Protein 2M1F (pdb70)

Radius of gyration: 8.05 Å; Cα contacts (8 Å, |Δi|>4): 0; chains: 1; bounding box: 5×21×10 Å

Secondary structure (DSSP, 8-state):
-----

Foldseek 3Di:
DPDPD

Solvent-accessible surface area: 1584 Å² total

Structure (mmCIF, N/CA/C/O backbone):
data_2M1F
#
_entry.id   2M1F
#
loop_
_atom_site.group_PDB
_atom_site.id
_atom_site.type_symbol
_atom_site.label_atom_id
_atom_site.label_alt_id
_atom_site.label_comp_id
_atom_site.label_asym_id
_atom_site.label_entity_id
_atom_site.label_seq_id
_atom_site.pdbx_PDB_ins_code
_atom_site.Cartn_x
_atom_site.Cartn_y
_atom_site.Cartn_z
_atom_site.occupancy
_atom_site.B_iso_or_equiv
_atom_site.auth_seq_id
_atom_site.auth_comp_id
_atom_site.auth_asym_id
_atom_site.auth_atom_id
_atom_site.pdbx_PDB_model_num
ATOM 7 N N . PHE A 1 2 ? 0.680 0.429 -3.180 1.00 24.32 2 PHE A N 1
ATOM 8 C CA . PHE A 1 2 ? 0.059 1.244 -4.217 1.00 1.32 2 PHE A CA 1
ATOM 9 C C . PHE A 1 2 ? -0.896 2.265 -3.606 1.00 14.30 2 PHE A C 1
ATOM 10 O O . PHE A 1 2 ? -0.772 3.467 -3.843 1.00 31.53 2 PHE A O 1
ATOM 82 N N . GLY A 1 7 ? -0.777 8.636 -1.571 1.00 45.13 7 GLY A N 1
ATOM 83 C CA . GLY A 1 7 ? -0.466 9.761 -0.709 1.00 14.22 7 GLY A CA 1
ATOM 84 C C . GLY A 1 7 ? 0.482 10.748 -1.361 1.00 31.40 7 GLY A C 1
ATOM 85 O O . GLY A 1 7 ? 0.383 11.955 -1.139 1.00 3.15 7 GLY A O 1
ATOM 89 N N . LEU A 1 8 ? 1.404 10.234 -2.167 1.00 45.21 8 LEU A N 1
ATOM 90 C CA . LEU A 1 8 ? 2.377 11.078 -2.853 1.00 14.40 8 LEU A CA 1
ATOM 91 C C . LEU A 1 8 ? 1.730 11.812 -4.024 1.00 5.23 8 LEU A C 1
ATOM 92 O O . LEU A 1 8 ? 2.188 12.881 -4.428 1.00 33.13 8 LEU A O 1
ATOM 149 N N . GLN A 1 12 ? -0.040 16.360 -5.608 1.00 31.24 12 GLN A N 1
ATOM 150 C CA . GLN A 1 12 ? -0.101 16.710 -7.022 1.00 33.42 12 GLN A CA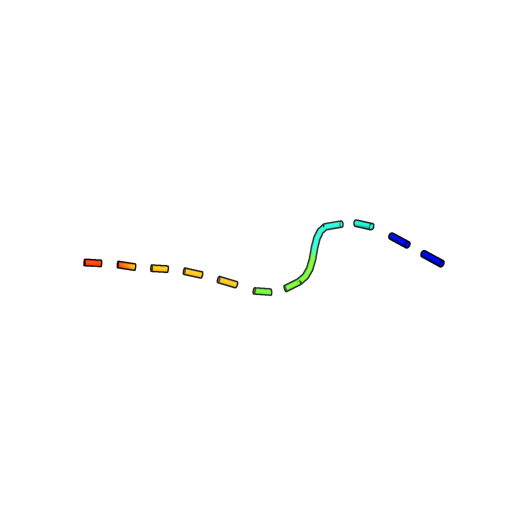 1
ATOM 151 C C . GLN A 1 12 ? -1.512 17.133 -7.417 1.00 51.02 12 GLN A C 1
ATOM 152 O O . GLN A 1 12 ? -1.715 17.752 -8.461 1.00 71.13 12 GLN A O 1
ATOM 210 N N . PRO A 1 16 ? -1.866 21.511 -9.872 1.00 20.11 16 PRO A N 1
ATOM 211 C CA . PRO A 1 16 ? -2.472 22.234 -10.994 1.00 14.04 16 PRO A CA 1
ATOM 212 C C . PRO A 1 16 ? -3.537 23.226 -10.536 1.00 65.14 16 PRO A C 1
ATOM 213 O O . PRO A 1 16 ? -4.013 24.046 -11.321 1.00 73.13 16 PRO A O 1
ATOM 253 N N . PHE A 1 2 ? 0.678 0.406 -3.113 1.00 2.52 2 PHE A N 2
ATOM 254 C CA . PHE A 1 2 ? 0.066 1.218 -4.159 1.00 22.33 2 PHE A CA 2
ATOM 255 C C . PHE A 1 2 ? -0.895 2.241 -3.561 1.00 5.41 2 PHE A C 2
ATOM 256 O O . PHE A 1 2 ? -0.768 3.442 -3.802 1.00 31.44 2 PHE A O 2
ATOM 328 N N . GLY A 1 7 ? -0.791 8.621 -1.553 1.00 52.25 7 GLY A N 2
ATOM 329 C CA . GLY A 1 7 ? -0.488 9.750 -0.693 1.00 54.24 7 GLY A CA 2
ATOM 330 C C . GLY A 1 7 ? 0.466 10.733 -1.342 1.00 10.34 7 GLY A C 2
ATOM 331 O O . GLY A 1 7 ? 0.366 11.942 -1.126 1.00 31.25 7 GLY A O 2
ATOM 335 N N . LEU A 1 8 ? 1.395 10.216 -2.137 1.00 64.13 8 LEU A N 2
ATOM 336 C CA . LEU A 1 8 ? 2.374 11.057 -2.818 1.00 71.34 8 LEU A CA 2
ATOM 337 C C . LEU A 1 8 ? 1.738 11.785 -3.998 1.00 44.41 8 LEU A C 2
ATOM 338 O O . LEU A 1 8 ? 2.200 12.852 -4.403 1.00 61.45 8 LEU A O 2
ATOM 395 N N . GLN A 1 12 ? -0.014 16.327 -5.618 1.00 0.13 12 GLN A N 2
ATOM 396 C CA . GLN A 1 12 ? -0.063 16.670 -7.034 1.00 3.50 12 GLN A CA 2
ATOM 397 C C . GLN A 1 12 ? -1.470 17.094 -7.443 1.00 65.45 12 GLN A C 2
ATOM 398 O O . GLN A 1 12 ? -1.663 17.708 -8.492 1.00 62.11 12 GLN A O 2
ATOM 456 N N . PRO A 1 16 ? -1.798 21.460 -9.921 1.00 45.43 16 PRO A N 2
ATOM 457 C CA . PRO A 1 16 ? -2.393 22.179 -11.052 1.00 35.15 16 PRO A CA 2
ATOM 458 C C . PRO A 1 16 ? -3.461 23.174 -10.608 1.00 65.13 16 PRO A C 2
ATOM 459 O O . PRO A 1 16 ? -3.931 23.990 -11.402 1.00 21.54 16 PRO A O 2
ATOM 499 N N . PHE A 1 2 ? 0.678 0.388 -3.146 1.00 42.34 2 PHE A N 3
ATOM 500 C CA . PHE A 1 2 ? 0.058 1.202 -4.186 1.00 5.34 2 PHE A CA 3
ATOM 501 C C . PHE A 1 2 ? -0.897 2.225 -3.578 1.00 10.01 2 PHE A C 3
ATOM 502 O O . PHE A 1 2 ? -0.772 3.426 -3.817 1.00 20.31 2 PHE A O 3
ATOM 574 N N . GLY A 1 7 ? -0.775 8.599 -1.555 1.00 0.43 7 GLY A N 3
ATOM 575 C CA . GLY A 1 7 ? -0.465 9.726 -0.694 1.00 32.01 7 GLY A CA 3
ATOM 576 C C . GLY A 1 7 ? 0.484 10.711 -1.347 1.00 24.41 7 GLY A C 3
ATOM 577 O O . GLY A 1 7 ? 0.386 11.919 -1.127 1.00 22.41 7 GLY A O 3
ATOM 581 N N . LEU A 1 8 ? 1.408 10.195 -2.151 1.00 54.11 8 LEU A N 3
ATOM 582 C CA . LEU A 1 8 ? 2.381 11.037 -2.838 1.00 11.55 8 LEU A CA 3
ATOM 583 C C . LEU A 1 8 ? 1.737 11.769 -4.010 1.00 55.44 8 LEU A C 3
ATOM 584 O O . LEU A 1 8 ? 2.195 12.837 -4.416 1.00 31.00 8 LEU A O 3
ATOM 641 N N . GLN A 1 12 ? -0.029 16.315 -5.605 1.00 74.10 12 GLN A N 3
ATOM 642 C CA . GLN A 1 12 ? -0.089 16.662 -7.020 1.00 22.10 12 GLN A CA 3
ATOM 643 C C . GLN A 1 12 ? -1.499 17.086 -7.418 1.00 22.51 12 GLN A C 3
ATOM 644 O O . GLN A 1 12 ? -1.700 17.702 -8.463 1.00 52.54 12 GLN A O 3
ATOM 702 N N . PRO A 1 16 ? -1.847 21.459 -9.881 1.00 70.24 16 PRO A N 3
ATOM 703 C CA . PRO A 1 16 ? -2.452 22.180 -11.005 1.00 44.13 16 PRO A CA 3
ATOM 704 C C . PRO A 1 16 ? -3.516 23.173 -10.551 1.00 41.35 16 PRO A C 3
ATOM 705 O O . PRO A 1 16 ? -3.993 23.991 -11.339 1.00 63.32 16 PRO A O 3
ATOM 745 N N . PHE A 1 2 ? 0.660 0.426 -3.172 1.00 21.41 2 PHE A N 4
ATOM 746 C CA . PHE A 1 2 ? 0.047 1.240 -4.214 1.00 51.43 2 PHE A CA 4
ATOM 747 C C . PHE A 1 2 ? -0.913 2.262 -3.612 1.00 33.12 2 PHE A C 4
ATOM 748 O O . PHE A 1 2 ? -0.787 3.463 -3.849 1.00 34.14 2 PHE A O 4
ATOM 820 N N . GLY A 1 7 ? -0.809 8.634 -1.580 1.00 62.23 7 GLY A N 4
ATOM 821 C CA . GLY A 1 7 ? -0.506 9.760 -0.716 1.00 64.51 7 GLY A CA 4
ATOM 822 C C . GLY A 1 7 ? 0.448 10.746 -1.361 1.00 74.34 7 GLY A C 4
ATOM 823 O O . GLY A 1 7 ? 0.347 11.953 -1.141 1.00 0.45 7 GLY A O 4
ATOM 827 N N . LEU A 1 8 ? 1.377 10.232 -2.160 1.00 75.01 8 LEU A N 4
ATOM 828 C CA . LEU A 1 8 ? 2.354 11.076 -2.839 1.00 32.11 8 LEU A CA 4
ATOM 829 C C . LEU A 1 8 ? 1.717 11.809 -4.015 1.00 73.11 8 LEU A C 4
ATOM 830 O O . LEU A 1 8 ? 2.177 12.877 -4.416 1.00 52.42 8 LEU A O 4
ATOM 887 N N . GLN A 1 12 ? -0.043 16.355 -5.616 1.00 3.03 12 GLN A N 4
ATOM 888 C CA . GLN A 1 12 ? -0.093 16.704 -7.031 1.00 20.14 12 GLN A CA 4
ATOM 889 C C . GLN A 1 12 ? -1.501 17.127 -7.437 1.00 63.43 12 GLN A C 4
ATOM 890 O O . GLN A 1 12 ? -1.696 17.745 -8.483 1.00 63.24 12 GLN A O 4
ATOM 948 N N . PRO A 1 16 ? -1.837 21.503 -9.897 1.00 65.15 16 PRO A N 4
ATOM 949 C CA . PRO A 1 16 ? -2.434 22.225 -11.024 1.00 52.24 16 PRO A CA 4
ATOM 950 C C . PRO A 1 16 ? -3.503 23.217 -10.576 1.00 64.34 16 PRO A C 4
ATOM 951 O O . PRO A 1 16 ? -3.975 24.035 -11.366 1.00 24.00 16 PRO A O 4
ATOM 991 N N . PHE A 1 2 ? 0.700 0.417 -3.139 1.00 2.44 2 PHE A N 5
ATOM 992 C CA . PHE A 1 2 ? 0.070 1.229 -4.173 1.00 12.40 2 PHE A CA 5
ATOM 993 C C . PHE A 1 2 ? -0.881 2.252 -3.558 1.00 3.25 2 PHE A C 5
ATOM 994 O O . PHE A 1 2 ? -0.759 3.453 -3.799 1.00 61.43 2 PHE A O 5
ATOM 1066 N N . GLY A 1 7 ? -0.745 8.630 -1.546 1.00 35.44 7 GLY A N 5
ATOM 1067 C CA . GLY A 1 7 ? -0.429 9.758 -0.690 1.00 25.24 7 GLY A CA 5
ATOM 1068 C C . GLY A 1 7 ? 0.513 10.743 -1.353 1.00 65.54 7 GLY A C 5
ATOM 1069 O O . GLY A 1 7 ? 0.416 11.951 -1.134 1.00 60.33 7 GLY A O 5
ATOM 1073 N N . LEU A 1 8 ? 1.429 10.227 -2.166 1.00 23.13 8 LEU A N 5
ATOM 1074 C CA . LEU A 1 8 ? 2.395 11.069 -2.863 1.00 10.31 8 LEU A CA 5
ATOM 1075 C C . LEU A 1 8 ? 1.738 11.799 -4.031 1.00 22.35 8 LEU A C 5
ATOM 1076 O O . LEU A 1 8 ? 2.191 12.866 -4.442 1.00 44.22 8 LEU A O 5
ATOM 1133 N N . GLN A 1 12 ? -0.048 16.340 -5.614 1.00 73.15 12 GLN A N 5
ATOM 1134 C CA . GLN A 1 12 ? -0.122 16.685 -7.029 1.00 70.33 12 GLN A CA 5
ATOM 1135 C C . GLN A 1 12 ? -1.536 17.106 -7.414 1.00 14.21 12 GLN A C 5
ATOM 1136 O O . GLN A 1 12 ? -1.749 17.721 -8.458 1.00 42.52 12 GLN A O 5
ATOM 1194 N N . PRO A 1 16 ? -1.914 21.476 -9.880 1.00 64.52 16 PRO A N 5
ATOM 1195 C CA . PRO A 1 16 ? -2.530 22.195 -10.999 1.00 71.30 16 PRO A CA 5
ATOM 1196 C C . PRO A 1 16 ? -3.591 23.187 -10.536 1.00 2.51 16 PRO A C 5
ATOM 1197 O O . PRO A 1 16 ? -4.075 24.005 -11.319 1.00 63.24 16 PRO A O 5
ATOM 1237 N N . PHE A 1 2 ? 0.667 0.405 -3.142 1.00 13.14 2 PHE A N 6
ATOM 1238 C CA . PHE A 1 2 ? 0.028 1.220 -4.169 1.00 20.14 2 PHE A CA 6
ATOM 1239 C C . PHE A 1 2 ? -0.911 2.247 -3.542 1.00 62.12 2 PHE A C 6
ATOM 1240 O O . PHE A 1 2 ? -0.787 3.447 -3.786 1.00 24.35 2 PHE A O 6
ATOM 1312 N N . GLY A 1 7 ? -0.724 8.623 -1.531 1.00 42.23 7 GLY A N 6
ATOM 1313 C CA . GLY A 1 7 ? -0.392 9.750 -0.679 1.00 32.12 7 GLY A CA 6
ATOM 1314 C C . GLY A 1 7 ? 0.546 10.731 -1.353 1.00 64.32 7 GLY A C 6
ATOM 1315 O O . GLY A 1 7 ? 0.457 11.939 -1.133 1.00 14.32 7 GLY A O 6
ATOM 1319 N N . LEU A 1 8 ? 1.451 10.211 -2.176 1.00 54.31 8 LEU A N 6
ATOM 1320 C CA . LEU A 1 8 ? 2.412 11.050 -2.884 1.00 73.33 8 LEU A CA 6
ATOM 1321 C C . LEU A 1 8 ? 1.745 11.782 -4.044 1.00 53.11 8 LEU A C 6
ATOM 1322 O O . LEU A 1 8 ? 2.198 12.848 -4.461 1.00 35.13 8 LEU A O 6
ATOM 1379 N N . GLN A 1 12 ? -0.042 16.331 -5.607 1.00 1.11 12 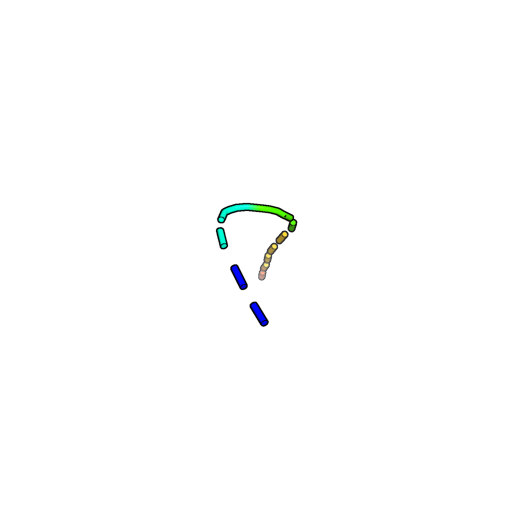GLN A N 6
ATOM 1380 C CA . GLN A 1 12 ? -0.130 16.676 -7.021 1.00 14.52 12 GLN A CA 6
ATOM 1381 C C . GLN A 1 12 ? -1.547 17.103 -7.389 1.00 55.50 12 GLN A C 6
ATOM 1382 O O . GLN A 1 12 ? -1.769 17.720 -8.431 1.00 34.41 12 GLN A O 6
ATOM 1440 N N . PRO A 1 16 ? -1.936 21.475 -9.851 1.00 22.45 16 PRO A N 6
ATOM 1441 C CA . PRO A 1 16 ? -2.562 22.196 -10.962 1.00 51.13 16 PRO A CA 6
ATOM 1442 C C . PRO A 1 16 ? -3.615 23.192 -10.487 1.00 63.04 16 PRO A C 6
ATOM 1443 O O . PRO A 1 16 ? -4.107 24.009 -11.266 1.00 4.21 16 PRO A O 6
ATOM 1483 N N . PHE A 1 2 ? 0.653 0.425 -3.157 1.00 3.25 2 PHE A N 7
ATOM 1484 C CA . PHE A 1 2 ? 0.030 1.242 -4.191 1.00 11.41 2 PHE A CA 7
ATOM 1485 C C . PHE A 1 2 ? -0.919 2.267 -3.576 1.00 40.22 2 PHE A C 7
ATOM 1486 O O . PHE A 1 2 ? -0.792 3.468 -3.814 1.00 62.24 2 PHE A O 7
ATOM 1558 N N . GLY A 1 7 ? -0.766 8.638 -1.545 1.00 4.50 7 GLY A N 7
ATOM 1559 C CA . GLY A 1 7 ? -0.447 9.763 -0.685 1.00 33.14 7 GLY A CA 7
ATOM 1560 C C . GLY A 1 7 ? 0.502 10.745 -1.342 1.00 14.42 7 GLY A C 7
ATOM 1561 O O . GLY A 1 7 ? 0.409 11.953 -1.120 1.00 15.44 7 GLY A O 7
ATOM 1565 N N . LEU A 1 8 ? 1.418 10.228 -2.152 1.00 5.11 8 LEU A N 7
ATOM 1566 C CA . LEU A 1 8 ? 2.391 11.068 -2.843 1.00 15.31 8 LEU A CA 7
ATOM 1567 C C . LEU A 1 8 ? 1.742 11.804 -4.011 1.00 74.21 8 LEU A C 7
ATOM 1568 O O . LEU A 1 8 ? 2.201 12.871 -4.418 1.00 31.52 8 LEU A O 7
ATOM 1625 N N . GLN A 1 12 ? -0.020 16.357 -5.590 1.00 31.15 12 GLN A N 7
ATOM 1626 C CA . GLN A 1 12 ? -0.087 16.706 -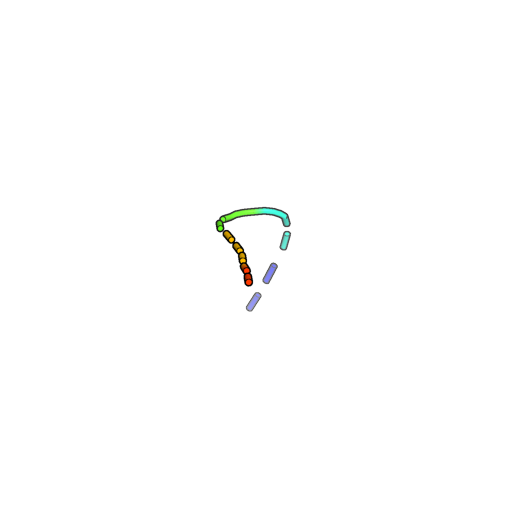7.004 1.00 23.03 12 GLN A CA 7
ATOM 1627 C C . GLN A 1 12 ? -1.498 17.134 -7.393 1.00 2.11 12 GLN A C 7
ATOM 1628 O O . GLN A 1 12 ? -1.704 17.753 -8.436 1.00 65.15 12 GLN A O 7
ATOM 1686 N N . PRO A 1 16 ? -1.848 21.511 -9.849 1.00 42.32 16 PRO A N 7
ATOM 1687 C CA . PRO A 1 16 ? -2.457 22.236 -10.969 1.00 22.52 16 PRO A CA 7
ATOM 1688 C C . PRO A 1 16 ? -3.516 23.231 -10.508 1.00 32.33 16 PRO A C 7
ATOM 1689 O O . PRO A 1 16 ? -3.996 24.050 -11.292 1.00 31.41 16 PRO A O 7
ATOM 1729 N N . PHE A 1 2 ? 0.662 0.361 -3.141 1.00 65.43 2 PHE A N 8
ATOM 1730 C CA . PHE A 1 2 ? 0.053 1.193 -4.172 1.00 32.30 2 PHE A CA 8
ATOM 1731 C C . PHE A 1 2 ? -0.887 2.223 -3.553 1.00 54.14 2 PHE A C 8
ATOM 1732 O O . PHE A 1 2 ? -0.752 3.423 -3.789 1.00 43.32 2 PHE A O 8
ATOM 1804 N N . GLY A 1 7 ? -0.733 8.594 -1.532 1.00 75.45 7 GLY A N 8
ATOM 1805 C CA . GLY A 1 7 ? -0.413 9.719 -0.674 1.00 65.03 7 GLY A CA 8
ATOM 1806 C C . GLY A 1 7 ? 0.530 10.703 -1.337 1.00 42.54 7 GLY A C 8
ATOM 1807 O O . GLY A 1 7 ? 0.436 11.911 -1.115 1.00 13.31 7 GLY A O 8
ATOM 1811 N N . LEU A 1 8 ? 1.443 10.188 -2.153 1.00 3.10 8 LEU A N 8
ATOM 1812 C CA . LEU A 1 8 ? 2.409 11.030 -2.850 1.00 2.30 8 LEU A CA 8
ATOM 1813 C C . LEU A 1 8 ? 1.752 11.764 -4.014 1.00 54.13 8 LEU A C 8
ATOM 1814 O O . LEU A 1 8 ? 2.206 12.832 -4.424 1.00 61.31 8 LEU A O 8
ATOM 1871 N N . GLN A 1 12 ? -0.030 16.313 -5.583 1.00 24.01 12 GLN A N 8
ATOM 1872 C CA . GLN A 1 12 ? -0.106 16.662 -6.997 1.00 24.43 12 GLN A CA 8
ATOM 1873 C C . GLN A 1 12 ? -1.520 17.087 -7.377 1.00 60.43 12 GLN A C 8
ATOM 1874 O O . GLN A 1 12 ? -1.733 17.705 -8.420 1.00 33.13 12 GLN A O 8
ATOM 1932 N N . PRO A 1 16 ? -1.894 21.463 -9.832 1.00 23.11 16 PRO A N 8
ATOM 1933 C CA . PRO A 1 16 ? -2.511 22.186 -10.94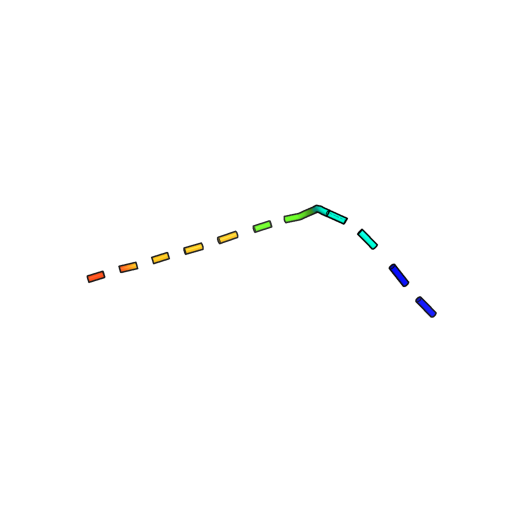8 1.00 21.03 16 PRO A CA 8
ATOM 1934 C C . PRO A 1 16 ? -3.570 23.178 -10.480 1.00 54.14 16 PRO A C 8
ATOM 1935 O O . PRO A 1 16 ? -4.056 23.996 -11.261 1.00 55.44 16 PRO A O 8
ATOM 1975 N N . PHE A 1 2 ? 0.643 0.381 -3.154 1.00 62.44 2 PHE A N 9
ATOM 1976 C CA . PHE A 1 2 ? 0.044 1.214 -4.191 1.00 24.15 2 PHE A CA 9
ATOM 1977 C C . PHE A 1 2 ? -0.904 2.242 -3.581 1.00 32.10 2 PHE A C 9
ATOM 1978 O O . PHE A 1 2 ? -0.767 3.443 -3.813 1.00 75.30 2 PHE A O 9
ATOM 2050 N N . GLY A 1 7 ? -0.781 8.609 -1.546 1.00 1.01 7 GLY A N 9
ATOM 2051 C CA . GLY A 1 7 ? -0.471 9.733 -0.682 1.00 31.03 7 GLY A CA 9
ATOM 2052 C C . GLY A 1 7 ? 0.478 10.720 -1.332 1.00 24.42 7 GLY A C 9
ATOM 2053 O O . GLY A 1 7 ? 0.380 11.927 -1.108 1.00 62.10 7 GLY A O 9
ATOM 2057 N N . LEU A 1 8 ? 1.401 10.207 -2.138 1.00 25.43 8 LEU A N 9
ATOM 2058 C CA . LEU A 1 8 ? 2.375 11.051 -2.822 1.00 13.13 8 LEU A CA 9
ATOM 2059 C C . LEU A 1 8 ? 1.730 11.787 -3.992 1.00 61.32 8 LEU A C 9
ATOM 2060 O O . LEU A 1 8 ? 2.188 12.856 -4.394 1.00 62.43 8 LEU A O 9
ATOM 2117 N N . GLN A 1 12 ? -0.037 16.337 -5.572 1.00 50.04 12 GLN A N 9
ATOM 2118 C CA . GLN A 1 12 ? -0.097 16.688 -6.986 1.00 43.53 12 GLN A CA 9
ATOM 2119 C C . GLN A 1 12 ? -1.507 17.113 -7.383 1.00 20.24 12 GLN A C 9
ATOM 2120 O O . GLN A 1 12 ? -1.709 17.733 -8.426 1.00 43.12 12 GLN A O 9
ATOM 2178 N N . PRO A 1 16 ? -1.857 21.494 -9.832 1.00 63.35 16 PRO A N 9
ATOM 2179 C CA . PRO A 1 16 ? -2.462 22.218 -10.954 1.00 2.51 16 PRO A CA 9
ATOM 2180 C C . PRO A 1 16 ? -3.526 23.210 -10.497 1.00 1.35 16 PRO A C 9
ATOM 2181 O O . PRO A 1 16 ? -4.001 24.032 -11.281 1.00 20.03 16 PRO A O 9
ATOM 2221 N N . PHE A 1 2 ? 0.925 0.350 -3.030 1.00 53.04 2 PHE A N 10
ATOM 2222 C CA . PHE A 1 2 ? 0.309 1.136 -4.093 1.00 73.23 2 PHE A CA 10
ATOM 2223 C C . PHE A 1 2 ? -0.695 2.132 -3.521 1.00 53.21 2 PHE A C 10
ATOM 2224 O O . PHE A 1 2 ? -0.602 3.334 -3.767 1.00 4.43 2 PHE A O 10
ATOM 2296 N N . GLY A 1 7 ? -0.832 8.523 -1.551 1.00 31.14 7 GLY A N 10
ATOM 2297 C CA . GLY A 1 7 ? -0.582 9.665 -0.691 1.00 52.43 7 GLY A CA 10
ATOM 2298 C C . GLY A 1 7 ? 0.354 10.675 -1.326 1.00 73.32 7 GLY A C 10
ATOM 2299 O O . GLY A 1 7 ? 0.211 11.881 -1.119 1.00 61.45 7 GLY A O 10
ATOM 2303 N N . LEU A 1 8 ? 1.315 10.183 -2.100 1.00 32.40 8 LEU A N 10
ATOM 2304 C CA . LEU A 1 8 ? 2.280 11.050 -2.766 1.00 51.25 8 LEU A CA 10
ATOM 2305 C C . LEU A 1 8 ? 1.646 11.752 -3.963 1.00 14.31 8 LEU A C 10
ATOM 2306 O O . LEU A 1 8 ? 2.081 12.831 -4.365 1.00 21.32 8 LEU A O 10
ATOM 2363 N N . GLN A 1 12 ? -0.221 16.226 -5.645 1.00 45.52 12 GLN A N 10
ATOM 2364 C CA . GLN A 1 12 ? -0.252 16.560 -7.064 1.00 43.33 12 GLN A CA 10
ATOM 2365 C C . GLN A 1 12 ? -1.663 16.933 -7.505 1.00 13.31 12 GLN A C 10
ATOM 2366 O O . GLN A 1 12 ? -1.856 17.534 -8.562 1.00 23.33 12 GLN A O 10
ATOM 2424 N N . PRO A 1 16 ? -2.066 21.278 -10.014 1.00 33.11 16 PRO A N 10
ATOM 2425 C CA . PRO A 1 16 ? -2.656 21.974 -11.161 1.00 60.14 16 PRO A CA 10
ATOM 2426 C C . PRO A 1 16 ? -3.200 23.349 -10.789 1.00 30.34 16 PRO A C 10
ATOM 2427 O O . PRO A 1 16 ? -3.194 24.272 -11.603 1.00 72.34 16 PRO A O 10
ATOM 2467 N N . PHE A 1 2 ? 0.904 0.355 -3.056 1.00 14.13 2 PHE A N 11
ATOM 2468 C CA . PHE A 1 2 ? 0.266 1.146 -4.102 1.00 63.33 2 PHE A CA 11
ATOM 2469 C C . PHE A 1 2 ? -0.716 2.149 -3.504 1.00 64.13 2 PHE A C 11
ATOM 2470 O O . PHE A 1 2 ? -0.620 3.351 -3.752 1.00 23.52 2 PHE A O 11
ATOM 2542 N N . GLY A 1 7 ? -0.757 8.539 -1.529 1.00 11.21 7 GLY A N 11
ATOM 2543 C CA . GLY A 1 7 ? -0.477 9.680 -0.676 1.00 74.40 7 GLY A CA 11
ATOM 2544 C C . GLY A 1 7 ? 0.449 10.683 -1.335 1.00 33.25 7 GLY A C 11
ATOM 2545 O O . GLY A 1 7 ? 0.320 11.890 -1.124 1.00 33.51 7 GLY A O 11
ATOM 2549 N N . LEU A 1 8 ? 1.386 10.185 -2.133 1.00 24.53 8 LEU A N 11
ATOM 2550 C CA . LEU A 1 8 ? 2.340 11.046 -2.824 1.00 31.24 8 LEU A CA 11
ATOM 2551 C C . LEU A 1 8 ? 1.680 11.753 -4.003 1.00 71.42 8 LEU A C 11
ATOM 2552 O O . LEU A 1 8 ? 2.112 12.828 -4.416 1.00 4.31 8 LEU A O 11
ATOM 2609 N N . GLN A 1 12 ? -0.198 16.240 -5.636 1.00 71.01 12 GLN A N 11
ATOM 2610 C CA . GLN A 1 12 ? -0.263 16.575 -7.054 1.00 32.51 12 GLN A CA 11
ATOM 2611 C C . GLN A 1 12 ? -1.683 16.957 -7.458 1.00 51.41 12 GLN A C 11
ATOM 2612 O O . GLN A 1 12 ? -1.898 17.560 -8.510 1.00 34.55 12 GLN A O 11
ATOM 2670 N N . PRO A 1 16 ? -2.121 21.306 -9.955 1.00 23.40 16 PRO A N 11
ATOM 2671 C CA . PRO A 1 16 ? -2.735 22.006 -11.087 1.00 20.02 16 PRO A CA 11
ATOM 2672 C C . PRO A 1 16 ? -3.259 23.385 -10.700 1.00 33.40 16 PRO A C 11
ATOM 2673 O O . PRO A 1 16 ? -3.267 24.308 -11.514 1.00 60.14 16 PRO A O 11
ATOM 2713 N N . PHE A 1 2 ? 0.991 0.340 -3.073 1.00 13.44 2 PHE A N 12
ATOM 2714 C CA . PHE A 1 2 ? 0.358 1.129 -4.124 1.00 25.31 2 PHE A CA 12
ATOM 2715 C C . PHE A 1 2 ? -0.640 2.120 -3.534 1.00 51.42 2 PHE A C 12
ATOM 2716 O O . PHE A 1 2 ? -0.553 3.324 -3.776 1.00 62.35 2 PHE A O 12
ATOM 2788 N N . GLY A 1 7 ? -0.766 8.503 -1.537 1.00 61.22 7 GLY A N 12
ATOM 2789 C CA . GLY A 1 7 ? -0.507 9.643 -0.677 1.00 74.31 7 GLY A CA 12
ATOM 2790 C C . GLY A 1 7 ? 0.417 10.657 -1.321 1.00 20.11 7 GLY A C 12
ATOM 2791 O O . GLY A 1 7 ? 0.274 11.862 -1.108 1.00 21.33 7 GLY A O 12
ATOM 2795 N N . LEU A 1 8 ? 1.369 10.170 -2.109 1.00 50.44 8 LEU A N 12
ATOM 2796 C CA . LEU A 1 8 ? 2.323 11.043 -2.786 1.00 14.14 8 LEU A CA 12
ATOM 2797 C C . LEU A 1 8 ? 1.670 11.748 -3.971 1.00 22.13 8 LEU A C 12
ATOM 2798 O O . LEU A 1 8 ? 2.097 12.829 -4.374 1.00 44.04 8 LEU A O 12
ATOM 2855 N N . GLN A 1 12 ? -0.231 16.223 -5.611 1.00 3.11 12 GLN A N 12
ATOM 2856 C CA . GLN A 1 12 ? -0.282 16.562 -7.028 1.00 40.01 12 GLN A CA 12
ATOM 2857 C C . GLN A 1 12 ? -1.700 16.933 -7.448 1.00 75.21 12 GLN A C 12
ATOM 2858 O O . GLN A 1 12 ? -1.909 17.537 -8.500 1.00 21.40 12 GLN A O 12
ATOM 2916 N N . PRO A 1 16 ? -2.150 21.286 -9.935 1.00 65.52 16 PRO A N 12
ATOM 2917 C CA . PRO A 1 16 ? -2.757 21.984 -11.072 1.00 3.11 16 PRO A CA 12
ATOM 2918 C C . PRO A 1 16 ? -3.299 23.356 -10.687 1.00 10.23 16 PRO A C 12
ATOM 2919 O O . PRO A 1 16 ? -3.306 24.282 -11.498 1.00 51.20 16 PRO A O 12
ATOM 2959 N N . PHE A 1 2 ? 0.949 0.346 -3.026 1.00 11.41 2 PHE A N 13
ATOM 2960 C CA . PHE A 1 2 ? 0.339 1.130 -4.094 1.00 5.31 2 PHE A CA 13
ATOM 2961 C C . PHE A 1 2 ? -0.671 2.124 -3.530 1.00 55.41 2 PHE A C 13
ATOM 2962 O O . PHE A 1 2 ? -0.579 3.327 -3.775 1.00 63.24 2 PHE A O 13
ATOM 3034 N N . GLY A 1 7 ? -0.840 8.515 -1.563 1.00 43.30 7 GLY A N 13
ATOM 3035 C CA . GLY A 1 7 ? -0.600 9.659 -0.702 1.00 64.50 7 GLY A CA 13
ATOM 3036 C C . GLY A 1 7 ? 0.339 10.670 -1.330 1.00 15.22 7 GLY A C 13
ATOM 3037 O O . GLY A 1 7 ? 0.191 11.876 -1.125 1.00 21.25 7 GLY A O 13
ATOM 3041 N N . LEU A 1 8 ? 1.307 10.181 -2.096 1.00 22.53 8 LEU A N 13
ATOM 3042 C CA . LEU A 1 8 ? 2.275 11.051 -2.755 1.00 21.43 8 LEU A CA 13
ATOM 3043 C C . LEU A 1 8 ? 1.649 11.751 -3.956 1.00 75.33 8 LEU A C 13
ATOM 3044 O O . LEU A 1 8 ? 2.084 12.830 -4.355 1.00 4.20 8 LEU A O 13
ATOM 3101 N N . GLN A 1 12 ? -0.216 16.219 -5.654 1.00 50.44 12 GLN A N 13
ATOM 3102 C CA . GLN A 1 12 ? -0.237 16.553 -7.074 1.00 23.22 12 GLN A CA 13
ATOM 3103 C C . GLN A 1 12 ? -1.646 16.922 -7.526 1.00 2.03 12 GLN A C 13
ATOM 3104 O O . GLN A 1 12 ? -1.831 17.522 -8.584 1.00 74.32 12 GLN A O 13
ATOM 3162 N N . PRO A 1 16 ? -2.040 21.265 -10.039 1.00 33.02 16 PRO A N 13
ATOM 3163 C CA . PRO A 1 16 ? -2.623 21.959 -11.191 1.00 42.12 16 PRO A CA 13
ATOM 3164 C C . PRO A 1 16 ? -3.173 23.333 -10.823 1.00 71.30 16 PRO A C 13
ATOM 3165 O O . PRO A 1 16 ? -3.163 24.256 -11.638 1.00 24.50 16 PRO A O 13
ATOM 3205 N N . PHE A 1 2 ? 0.930 0.357 -3.056 1.00 44.03 2 PHE A N 14
ATOM 3206 C CA . PHE A 1 2 ? 0.317 1.144 -4.119 1.00 42.55 2 PHE A CA 14
ATOM 3207 C C . PHE A 1 2 ? -0.688 2.140 -3.548 1.00 51.22 2 PHE A C 14
ATOM 3208 O O . PHE A 1 2 ? -0.594 3.343 -3.792 1.00 24.32 2 PHE A O 14
ATOM 3280 N N . GLY A 1 7 ? -0.829 8.528 -1.568 1.00 60.04 7 GLY A N 14
ATOM 3281 C CA . GLY A 1 7 ? -0.581 9.669 -0.707 1.00 1.12 7 GLY A CA 14
ATOM 3282 C C . GLY A 1 7 ? 0.357 10.679 -1.338 1.00 13.21 7 GLY A C 14
ATOM 3283 O O . GLY A 1 7 ? 0.214 11.885 -1.130 1.00 31.23 7 GLY A O 14
ATOM 3287 N N . LEU A 1 8 ? 1.320 10.188 -2.110 1.00 13.10 8 LEU 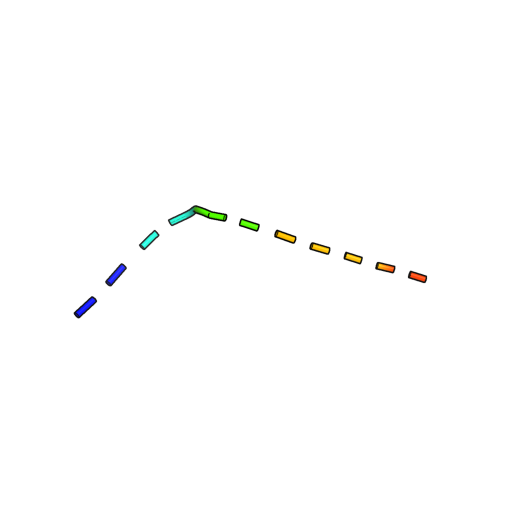A N 14
ATOM 3288 C CA . LEU A 1 8 ? 2.287 11.056 -2.773 1.00 15.52 8 LEU A CA 14
ATOM 3289 C C . LEU A 1 8 ? 1.655 11.760 -3.970 1.00 4.53 8 LEU A C 14
ATOM 3290 O O . LEU A 1 8 ? 2.092 12.839 -4.369 1.00 1.52 8 LEU A O 14
ATOM 3347 N N . GLN A 1 12 ? -0.206 16.238 -5.650 1.00 25.42 12 GLN A N 14
ATOM 3348 C CA . GLN A 1 12 ? -0.2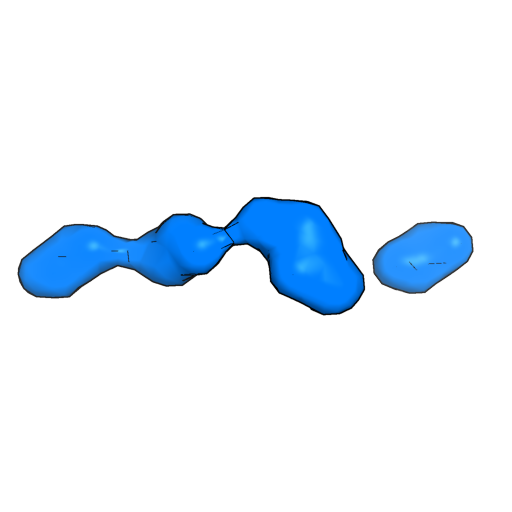33 16.574 -7.068 1.00 70.44 12 GLN A CA 14
ATOM 3349 C C . GLN A 1 12 ? -1.643 16.948 -7.512 1.00 75.40 12 GLN A C 14
ATOM 3350 O O . GLN A 1 12 ? -1.833 17.550 -8.568 1.00 71.34 12 GLN A O 14
ATOM 3408 N N . PRO A 1 16 ? -2.039 21.296 -10.015 1.00 53.22 16 PRO A N 14
ATOM 3409 C CA . PRO A 1 16 ? -2.626 21.994 -11.163 1.00 71.01 16 PRO A CA 14
ATOM 3410 C C . PRO A 1 16 ? -3.170 23.369 -10.790 1.00 34.54 16 PRO A C 14
ATOM 3411 O O . PRO A 1 16 ? -3.162 24.293 -11.603 1.00 23.21 16 PRO A O 14
ATOM 3451 N N . PHE A 1 2 ? 0.931 0.336 -3.021 1.00 52.30 2 PHE A N 15
ATOM 3452 C CA . PHE A 1 2 ? 0.310 1.123 -4.080 1.00 74.12 2 PHE A CA 15
ATOM 3453 C C . PHE A 1 2 ? -0.690 2.121 -3.502 1.00 22.50 2 PHE A C 15
ATOM 3454 O O . PHE A 1 2 ? -0.596 3.323 -3.748 1.00 60.40 2 PHE A O 15
ATOM 3526 N N . GLY A 1 7 ? -0.807 8.511 -1.530 1.00 44.31 7 GLY A N 15
ATOM 3527 C CA . GLY A 1 7 ? -0.550 9.653 -0.672 1.00 51.32 7 GLY A CA 15
ATOM 3528 C C . GLY A 1 7 ? 0.384 10.661 -1.312 1.00 54.34 7 GLY A C 15
ATOM 3529 O O . GLY A 1 7 ? 0.244 11.867 -1.105 1.00 10.42 7 GLY A O 15
ATOM 3533 N N . LEU A 1 8 ? 1.340 10.168 -2.092 1.00 34.14 8 LEU A N 15
ATOM 3534 C CA . LEU A 1 8 ? 2.302 11.034 -2.764 1.00 1.15 8 LEU A CA 15
ATOM 3535 C C . LEU A 1 8 ? 1.662 11.737 -3.956 1.00 40.23 8 LEU A C 15
ATOM 3536 O O . LEU A 1 8 ? 2.097 12.815 -4.361 1.00 30.03 8 LEU A O 15
ATOM 3593 N N . GLN A 1 12 ? -0.207 16.214 -5.628 1.00 3.34 12 GLN A N 15
ATOM 3594 C CA . GLN A 1 12 ? -0.245 16.548 -7.046 1.00 55.25 12 GLN A CA 15
ATOM 3595 C C . GLN A 1 12 ? -1.659 16.923 -7.479 1.00 40.40 12 GLN A C 15
ATOM 3596 O O . GLN A 1 12 ? -1.857 17.524 -8.535 1.00 4.13 12 GLN A O 15
ATOM 3654 N N . PRO A 1 16 ? -2.070 21.269 -9.985 1.00 65.14 16 PRO A N 15
ATOM 3655 C CA . PRO A 1 16 ? -2.665 21.966 -11.130 1.00 23.25 16 PRO A CA 15
ATOM 3656 C C . PRO A 1 16 ? -3.204 23.341 -10.754 1.00 13.55 16 PRO A C 15
ATOM 3657 O O . PRO A 1 16 ? -3.201 24.264 -11.568 1.00 53.53 16 PRO A O 15
ATOM 3697 N N . PHE A 1 2 ? 0.887 0.361 -3.058 1.00 5.44 2 PHE A N 16
ATOM 3698 C CA . PHE A 1 2 ? 0.260 1.151 -4.110 1.00 55.33 2 PHE A CA 16
ATOM 3699 C C . PHE A 1 2 ? -0.731 2.152 -3.522 1.00 2.00 2 PHE A C 16
ATOM 3700 O O . PHE A 1 2 ? -0.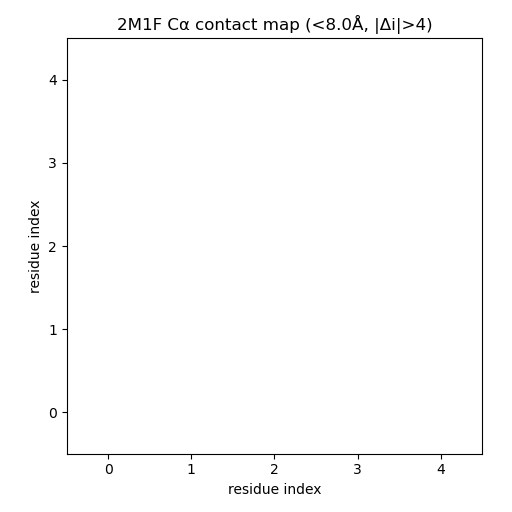635 3.354 -3.768 1.00 1.03 2 PHE A O 16
ATOM 3772 N N . GLY A 1 7 ? -0.807 8.541 -1.543 1.00 43.12 7 GLY A N 16
ATOM 3773 C CA . GLY A 1 7 ? -0.538 9.681 -0.687 1.00 14.43 7 GLY A CA 16
ATOM 3774 C C . GLY A 1 7 ? 0.393 10.687 -1.335 1.00 32.24 7 GLY A C 16
ATOM 3775 O O . GLY A 1 7 ? 0.259 11.893 -1.125 1.00 3.24 7 GLY A O 16
ATOM 3779 N N . LEU A 1 8 ? 1.340 10.191 -2.123 1.00 71.20 8 LEU A N 16
ATOM 3780 C CA . LEU A 1 8 ? 2.299 11.054 -2.803 1.00 41.40 8 LEU A CA 16
ATOM 3781 C C . LEU A 1 8 ? 1.651 11.761 -3.989 1.00 75.32 8 LEU A C 16
ATOM 3782 O O . LEU A 1 8 ? 2.085 12.837 -4.397 1.00 4.43 8 LEU A O 16
ATOM 3839 N N . GLN A 1 12 ? -0.218 16.246 -5.639 1.00 71.11 12 GLN A N 16
ATOM 3840 C CA . GLN A 1 12 ? -0.269 16.581 -7.057 1.00 43.32 12 GLN A CA 16
ATOM 3841 C C . GLN A 1 12 ? -1.685 16.962 -7.476 1.00 61.13 12 GLN A C 16
ATOM 3842 O O . GLN A 1 12 ? -1.890 17.564 -8.530 1.00 10.34 12 GLN A O 16
ATOM 3900 N N . PRO A 1 16 ? -2.103 21.311 -9.975 1.00 14.01 16 PRO A N 16
ATOM 3901 C CA . PRO A 1 16 ? -2.707 22.011 -11.113 1.00 3.12 16 PRO A CA 16
ATOM 3902 C C . PRO A 1 16 ? -3.238 23.388 -10.731 1.00 10.44 16 PRO A C 16
ATOM 3903 O O . PRO A 1 16 ? -3.239 24.312 -11.545 1.00 15.14 16 PRO A O 16
ATOM 3943 N N . PHE A 1 2 ? 0.776 0.385 -3.152 1.00 33.12 2 PHE A N 17
ATOM 3944 C CA . PHE A 1 2 ? 0.149 1.192 -4.193 1.00 22.24 2 PHE A CA 17
ATOM 3945 C C . PHE A 1 2 ? -0.835 2.189 -3.589 1.00 11.21 2 PHE A C 17
ATOM 3946 O O . PHE A 1 2 ? -0.734 3.394 -3.819 1.00 21.13 2 PHE A O 17
ATOM 4018 N N . GLY A 1 7 ? -0.876 8.550 -1.526 1.00 23.54 7 GLY A N 17
ATOM 4019 C CA . GLY A 1 7 ? -0.602 9.677 -0.653 1.00 63.44 7 GLY A CA 17
ATOM 4020 C C . GLY A 1 7 ? 0.346 10.679 -1.282 1.00 13.21 7 GLY A C 17
ATOM 4021 O O . GLY A 1 7 ? 0.235 11.883 -1.044 1.00 62.21 7 GLY A O 17
ATOM 4025 N N . LEU A 1 8 ? 1.281 10.184 -2.085 1.00 53.01 8 LEU A N 17
ATOM 4026 C CA . LEU A 1 8 ? 2.253 11.045 -2.749 1.00 43.11 8 LEU A CA 17
ATOM 4027 C C . LEU A 1 8 ? 1.620 11.771 -3.932 1.00 1.13 8 LEU A C 17
ATOM 4028 O O . LEU A 1 8 ? 2.098 12.823 -4.355 1.00 64.35 8 LEU A O 17
ATOM 4085 N N . GLN A 1 12 ? -0.060 16.325 -5.587 1.00 22.12 12 GLN A N 17
ATOM 4086 C CA . GLN A 1 12 ? -0.115 16.653 -7.006 1.00 44.54 12 GLN A CA 17
ATOM 4087 C C . GLN A 1 12 ? -1.517 17.100 -7.408 1.00 64.31 12 GLN A C 17
ATOM 4088 O O . GLN A 1 12 ? -1.707 17.705 -8.462 1.00 54.51 12 GLN A O 17
ATOM 4146 N N . PRO A 1 16 ? -1.781 21.443 -9.934 1.00 13.22 16 PRO A N 17
ATOM 4147 C CA . PRO A 1 16 ? -2.373 22.160 -11.067 1.00 54.21 16 PRO A CA 17
ATOM 4148 C C . PRO A 1 16 ? -3.417 23.181 -10.626 1.00 60.31 16 PRO A C 17
ATOM 4149 O O . PRO A 1 16 ? -3.880 23.995 -11.425 1.00 42.10 16 PRO A O 17
ATOM 4189 N N . PHE A 1 2 ? 0.851 0.385 -3.164 1.00 73.12 2 PHE A N 18
ATOM 4190 C CA . PHE A 1 2 ? 0.222 1.191 -4.204 1.00 44.41 2 PHE A CA 18
ATOM 4191 C C . PHE A 1 2 ? -0.770 2.180 -3.600 1.00 12.50 2 PHE A C 18
ATOM 4192 O O . PHE A 1 2 ? -0.676 3.387 -3.825 1.00 60.43 2 PHE A O 18
ATOM 4264 N N . GLY A 1 7 ? -0.858 8.533 -1.515 1.00 75.00 7 GLY A N 18
ATOM 4265 C CA . GLY A 1 7 ? -0.595 9.659 -0.638 1.00 64.13 7 GLY A CA 18
ATOM 4266 C C . GLY A 1 7 ? 0.348 10.670 -1.260 1.00 62.35 7 GLY A C 18
ATOM 4267 O O . GLY A 1 7 ? 0.229 11.872 -1.019 1.00 61.31 7 GLY A O 18
ATOM 4271 N N . LEU A 1 8 ? 1.289 10.183 -2.062 1.00 40.23 8 LEU A N 18
ATOM 4272 C CA . LEU A 1 8 ? 2.258 11.053 -2.720 1.00 61.23 8 LEU A CA 18
ATOM 4273 C C . LEU A 1 8 ? 1.624 11.779 -3.902 1.00 70.55 8 LEU A C 18
ATOM 4274 O O . LEU A 1 8 ? 2.097 12.835 -4.321 1.00 74.20 8 LEU A O 18
ATOM 4331 N N . GLN A 1 12 ? -0.080 16.327 -5.547 1.00 75.35 12 GLN A N 18
ATOM 4332 C CA . GLN A 1 12 ? -0.133 16.660 -6.966 1.00 62.21 12 GLN A CA 18
ATOM 4333 C C . GLN A 1 12 ? -1.536 17.098 -7.371 1.00 13.21 12 GLN A C 18
ATOM 4334 O O . GLN A 1 12 ? -1.728 17.707 -8.423 1.00 64.54 12 GLN A O 18
ATOM 4392 N N . PRO A 1 16 ? -1.821 21.449 -9.882 1.00 71.02 16 PRO A N 18
ATOM 4393 C CA . PRO A 1 16 ? -2.414 22.166 -11.015 1.00 11.22 16 PRO A CA 18
ATOM 4394 C C . PRO A 1 16 ? -3.466 23.178 -10.574 1.00 2.34 16 PRO A C 18
ATOM 4395 O O . PRO A 1 16 ? -3.931 23.993 -11.371 1.00 4.32 16 PRO A O 18
ATOM 4435 N N . PHE A 1 2 ? 0.785 0.417 -3.192 1.00 31.22 2 PHE A N 19
ATOM 4436 C CA . PHE A 1 2 ? 0.155 1.224 -4.230 1.00 10.42 2 PHE A CA 19
ATOM 4437 C C . PHE A 1 2 ? -0.831 2.218 -3.622 1.00 43.34 2 PHE A C 19
ATOM 4438 O O . PHE A 1 2 ? -0.733 3.424 -3.850 1.00 23.31 2 PHE A O 19
ATOM 4510 N N . GLY A 1 7 ? -0.883 8.574 -1.546 1.00 11.21 7 GLY A N 19
ATOM 4511 C CA . GLY A 1 7 ? -0.610 9.700 -0.672 1.00 14.12 7 GLY A CA 19
ATOM 4512 C C . GLY A 1 7 ? 0.333 10.706 -1.300 1.00 4.31 7 GLY A C 19
ATOM 4513 O O . GLY A 1 7 ? 0.220 11.909 -1.060 1.00 2.14 7 GLY A O 19
ATOM 4517 N N . LEU A 1 8 ? 1.269 10.215 -2.105 1.00 54.04 8 LEU A N 19
ATOM 4518 C CA . LEU A 1 8 ? 2.238 11.080 -2.769 1.00 60.21 8 LEU A CA 19
ATOM 4519 C C . LEU A 1 8 ? 1.601 11.807 -3.949 1.00 60.31 8 LEU A C 19
ATOM 4520 O O . LEU A 1 8 ? 2.076 12.861 -4.371 1.00 34.11 8 LEU A O 19
ATOM 4577 N N . GLN A 1 12 ? -0.094 16.360 -5.591 1.00 34.42 12 GLN A N 19
ATOM 4578 C CA . GLN A 1 12 ? -0.152 16.691 -7.009 1.00 40.54 12 GLN A CA 19
ATOM 4579 C C . GLN A 1 12 ? -1.556 17.135 -7.408 1.00 62.42 12 GLN A C 19
ATOM 4580 O O . GLN A 1 12 ? -1.750 17.743 -8.460 1.00 63.44 12 GLN A O 19
ATOM 4638 N N . PRO A 1 16 ? -1.837 21.484 -9.923 1.00 24.25 16 PRO A N 19
ATOM 4639 C CA . PRO A 1 16 ? -2.432 22.202 -11.053 1.00 54.10 16 PRO A CA 19
ATOM 4640 C C . PRO A 1 16 ? -3.478 23.219 -10.608 1.00 22.23 16 PRO A C 19
ATOM 4641 O O . PRO A 1 16 ? -3.942 24.036 -11.403 1.00 60.01 16 PRO A O 19
ATOM 4681 N N . PHE A 1 2 ? 0.753 0.363 -3.149 1.00 24.21 2 PHE A N 20
ATOM 4682 C CA . PHE A 1 2 ? 0.146 1.187 -4.187 1.00 71.24 2 PHE A CA 20
ATOM 4683 C C . PHE A 1 2 ? -0.832 2.190 -3.583 1.00 51.11 2 PHE A C 20
ATOM 4684 O O . PHE A 1 2 ? -0.721 3.395 -3.808 1.00 64.35 2 PHE A O 20
ATOM 4756 N N . GLY A 1 7 ? -0.875 8.546 -1.521 1.00 14.54 7 GLY A N 20
ATOM 4757 C CA . GLY A 1 7 ? -0.602 9.673 -0.647 1.00 71.04 7 GLY A CA 20
ATOM 4758 C C . GLY A 1 7 ? 0.343 10.678 -1.276 1.00 74.00 7 GLY A C 20
ATOM 4759 O O . GLY A 1 7 ? 0.230 11.881 -1.037 1.00 2.03 7 GLY A O 20
ATOM 4763 N N . LEU A 1 8 ? 1.277 10.185 -2.081 1.00 45.40 8 LEU A N 20
ATOM 4764 C CA . LEU A 1 8 ? 2.248 11.049 -2.745 1.00 73.02 8 LEU A CA 20
ATOM 4765 C C . LEU A 1 8 ? 1.612 11.775 -3.926 1.00 55.31 8 LEU A C 20
ATOM 4766 O O . LEU A 1 8 ? 2.087 12.829 -4.349 1.00 22.41 8 LEU A O 20
ATOM 4823 N N . GLN A 1 12 ? -0.080 16.328 -5.573 1.00 1.03 12 GLN A N 20
ATOM 4824 C CA . GLN A 1 12 ? -0.137 16.658 -6.992 1.00 10.53 12 GLN A CA 20
ATOM 4825 C C . GLN A 1 12 ? 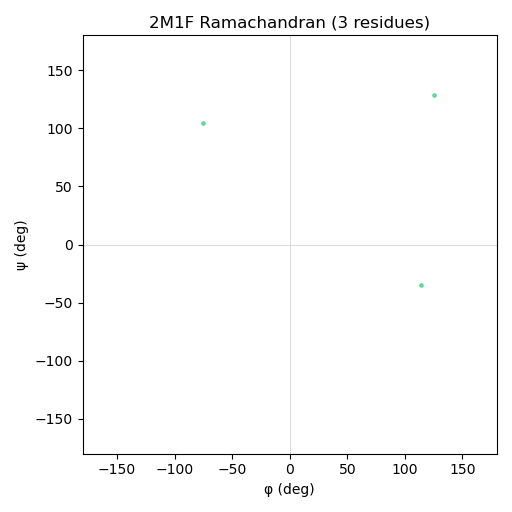-1.540 17.102 -7.391 1.00 54.32 12 GLN A C 20
ATOM 4826 O O . GLN A 1 12 ? -1.734 17.709 -8.444 1.00 3.50 12 GLN A O 20
ATOM 4884 N N . PRO A 1 16 ? -1.817 21.449 -9.910 1.00 54.21 16 PRO A N 20
ATOM 4885 C CA . PRO A 1 16 ? -2.412 22.167 -11.041 1.00 74.14 16 PRO A CA 20
ATOM 4886 C C . PRO A 1 16 ? -3.457 23.185 -10.597 1.00 43.41 16 PRO A C 20
ATOM 4887 O O . PRO A 1 16 ? -3.919 24.003 -11.393 1.00 75.43 16 PRO A O 20
#

B-factor: mean 38.5, std 22.75, range [0.01, 75.44]

Sequence (5 aa):
FGLQPFGLQPFGLQPFGLQPFGLQPFGLQPFGLQPFGLQPFGLQPFGLQPFGLQPFGLQPFGLQPFGLQPFGLQPFGLQPFGLQPFGLQPFGLQPFGLQP